Protein AF-A0A7K4IM89-F1 (afdb_monomer_lite)

Secondary structure (DSSP, 8-state):
--HHHHHHHSPPP--GGGT-S-TT-HHHHHHHHTT-SSGGG-TTGGG-GGGHHHHHH-TTHHHHHHHHHHH-HHHHHHHHHHHHHHH-TT----------

Structure (mmCIF, N/CA/C/O backbone):
data_AF-A0A7K4IM89-F1
#
_entry.id   AF-A0A7K4IM89-F1
#
loop_
_atom_site.group_PDB
_atom_site.id
_atom_site.type_symbol
_atom_site.label_atom_id
_atom_site.label_alt_id
_atom_site.label_comp_id
_atom_site.label_asym_id
_atom_site.label_entity_id
_atom_site.label_seq_id
_atom_site.pdbx_PDB_ins_code
_atom_site.Cartn_x
_atom_site.Cartn_y
_atom_site.Cartn_z
_atom_site.occupancy
_atom_site.B_iso_or_equiv
_atom_site.auth_seq_id
_atom_site.auth_comp_id
_atom_site.auth_asym_id
_atom_site.auth_atom_id
_atom_site.pdbx_PDB_model_num
ATOM 1 N N . MET A 1 1 ? 28.592 -19.648 -7.319 1.00 54.72 1 MET A N 1
ATOM 2 C CA . MET A 1 1 ? 27.639 -18.516 -7.326 1.00 54.72 1 MET A CA 1
ATOM 3 C C . MET A 1 1 ? 26.848 -18.538 -6.028 1.00 54.72 1 MET A C 1
ATOM 5 O O . MET A 1 1 ? 26.111 -19.487 -5.834 1.00 54.72 1 MET A O 1
ATOM 9 N N . LYS A 1 2 ? 27.029 -17.566 -5.123 1.00 76.88 2 LYS A N 1
ATOM 10 C CA . LYS A 1 2 ? 26.264 -17.508 -3.857 1.00 76.88 2 LYS A CA 1
ATOM 11 C C . LYS A 1 2 ? 24.995 -16.646 -3.977 1.00 76.88 2 LYS A C 1
ATOM 13 O O . LYS A 1 2 ? 23.983 -16.972 -3.376 1.00 76.88 2 LYS A O 1
ATOM 18 N N . GLY A 1 3 ? 25.021 -15.608 -4.821 1.00 84.44 3 GLY A N 1
ATOM 19 C CA . GLY A 1 3 ? 23.914 -14.651 -4.963 1.00 84.44 3 GLY A CA 1
ATOM 20 C C . GLY A 1 3 ? 22.613 -15.248 -5.512 1.00 84.44 3 GLY A C 1
ATOM 21 O O . GLY A 1 3 ? 21.561 -15.038 -4.919 1.00 84.44 3 GLY A O 1
ATOM 22 N N . LEU A 1 4 ? 22.673 -16.035 -6.595 1.00 83.44 4 LEU A N 1
ATOM 23 C CA . LEU A 1 4 ? 21.474 -16.657 -7.179 1.00 83.44 4 LEU A CA 1
ATOM 24 C C . LEU A 1 4 ? 20.802 -17.626 -6.197 1.00 83.44 4 LEU A C 1
ATOM 26 O O . LEU A 1 4 ? 19.591 -17.574 -6.016 1.00 83.44 4 LEU A O 1
ATOM 30 N N . THR A 1 5 ? 21.597 -18.447 -5.510 1.00 87.50 5 THR A N 1
ATOM 31 C CA . THR A 1 5 ? 21.103 -19.361 -4.475 1.00 87.50 5 THR A CA 1
ATOM 32 C C . THR A 1 5 ? 20.434 -18.602 -3.326 1.00 87.50 5 THR A C 1
ATOM 34 O O . THR A 1 5 ? 19.384 -19.023 -2.856 1.00 87.50 5 THR A O 1
ATOM 37 N N . CYS A 1 6 ? 20.981 -17.453 -2.908 1.00 85.25 6 CYS A N 1
ATOM 38 C CA . CYS A 1 6 ? 20.343 -16.595 -1.905 1.00 85.25 6 CYS A CA 1
ATOM 39 C C . CYS A 1 6 ? 18.993 -16.036 -2.378 1.00 85.25 6 CYS A C 1
ATOM 41 O O . CYS A 1 6 ? 18.043 -16.036 -1.603 1.00 85.25 6 CYS A O 1
ATOM 43 N N . ILE A 1 7 ? 18.886 -15.590 -3.635 1.00 84.50 7 ILE A N 1
ATOM 44 C CA . ILE A 1 7 ? 17.624 -15.079 -4.197 1.00 84.50 7 ILE A CA 1
ATOM 45 C C . ILE A 1 7 ? 16.575 -16.193 -4.269 1.00 84.50 7 ILE A C 1
ATOM 47 O O . ILE A 1 7 ? 15.432 -15.976 -3.885 1.00 84.50 7 ILE A O 1
ATOM 51 N N . GLN A 1 8 ? 16.967 -17.392 -4.706 1.00 84.25 8 GLN A N 1
ATOM 52 C CA . GLN A 1 8 ? 16.069 -18.549 -4.789 1.00 84.25 8 GLN A CA 1
ATOM 53 C C . GLN A 1 8 ? 15.593 -19.036 -3.414 1.00 84.25 8 GLN A C 1
ATOM 55 O O . GLN A 1 8 ? 14.476 -19.528 -3.296 1.00 84.25 8 GLN A O 1
ATOM 60 N N . ALA A 1 9 ? 16.428 -18.907 -2.381 1.00 87.25 9 ALA A N 1
ATOM 61 C CA . ALA A 1 9 ? 16.088 -19.300 -1.015 1.00 87.25 9 ALA A CA 1
ATOM 62 C C . ALA A 1 9 ? 15.290 -18.231 -0.248 1.00 87.25 9 ALA A C 1
ATOM 64 O O . ALA A 1 9 ? 14.790 -18.509 0.843 1.00 87.25 9 ALA A O 1
ATOM 65 N N . MET A 1 10 ? 15.187 -17.007 -0.775 1.00 85.12 10 MET A N 1
ATOM 66 C CA . MET A 1 10 ? 14.478 -15.921 -0.110 1.00 85.12 10 MET A CA 1
ATOM 67 C C . MET A 1 10 ? 12.965 -16.177 -0.167 1.00 85.12 10 MET A C 1
ATOM 69 O O . MET A 1 10 ? 12.400 -16.249 -1.260 1.00 85.12 10 MET A O 1
ATOM 73 N N . PRO A 1 11 ? 12.283 -16.305 0.985 1.00 83.12 11 PRO A N 1
ATOM 74 C CA . PRO A 1 11 ? 10.847 -16.523 0.992 1.00 83.12 11 PRO A CA 1
ATOM 75 C C . PRO A 1 11 ? 10.137 -15.305 0.401 1.00 83.12 11 PRO A C 1
ATOM 77 O O . PRO A 1 11 ? 10.421 -14.159 0.760 1.00 83.12 11 PRO A O 1
ATOM 80 N N . LEU A 1 12 ? 9.185 -15.557 -0.497 1.00 84.12 12 LEU A N 1
ATOM 81 C CA . LEU A 1 12 ? 8.333 -14.501 -1.027 1.00 84.12 12 LEU A CA 1
ATOM 82 C C . LEU A 1 12 ? 7.481 -13.913 0.099 1.00 84.12 12 LEU A C 1
ATOM 84 O O . LEU A 1 12 ? 6.974 -14.635 0.961 1.00 84.12 12 LEU A O 1
ATOM 88 N N . CYS A 1 13 ? 7.282 -12.595 0.070 1.00 86.75 13 CYS A N 1
ATOM 89 C CA . CYS A 1 13 ? 6.346 -11.957 0.984 1.00 86.75 13 CYS A CA 1
ATOM 90 C C . CYS A 1 13 ? 4.941 -12.532 0.730 1.00 86.75 13 CYS A C 1
ATOM 92 O O . CYS A 1 13 ? 4.426 -12.389 -0.381 1.00 86.75 13 CYS A O 1
ATOM 94 N N . PRO A 1 14 ? 4.279 -13.137 1.736 1.00 88.88 14 PRO A N 1
ATOM 95 C CA . PRO A 1 14 ? 2.950 -13.721 1.547 1.00 88.88 14 PRO A CA 1
ATOM 96 C C . PRO A 1 14 ? 1.885 -12.644 1.280 1.00 88.88 14 PRO A C 1
ATOM 98 O O . PRO A 1 14 ? 0.795 -12.936 0.789 1.00 88.88 14 PRO A O 1
ATOM 101 N N . GLY A 1 15 ? 2.204 -11.384 1.583 1.00 88.56 15 GLY A N 1
ATOM 102 C CA . GLY A 1 15 ? 1.307 -10.247 1.480 1.00 88.56 15 GLY A CA 1
ATOM 103 C C . GLY A 1 15 ? 0.551 -9.985 2.781 1.00 88.56 15 GLY A C 1
ATOM 104 O O . GLY A 1 15 ? 0.334 -10.876 3.605 1.00 88.56 15 GLY A O 1
ATOM 105 N N . CYS A 1 16 ? 0.129 -8.732 2.959 1.00 89.81 16 CYS A N 1
ATOM 106 C CA . CYS A 1 16 ? -0.501 -8.249 4.189 1.00 89.81 16 CYS A CA 1
ATOM 107 C C . CYS A 1 16 ? -1.699 -9.122 4.600 1.00 89.81 16 CYS A C 1
ATOM 109 O O . CYS A 1 16 ? -1.701 -9.693 5.686 1.00 89.81 16 CYS A O 1
ATOM 111 N N . ARG A 1 17 ? -2.679 -9.335 3.710 1.00 88.88 17 ARG A N 1
ATOM 112 C CA . ARG A 1 17 ? -3.884 -10.131 4.019 1.00 88.88 17 ARG A CA 1
ATOM 113 C C . ARG A 1 17 ? -3.619 -11.610 4.329 1.00 88.88 17 ARG A C 1
ATOM 115 O O . ARG A 1 17 ? -4.480 -12.236 4.934 1.00 88.88 17 ARG A O 1
ATOM 122 N N . LYS A 1 18 ? -2.457 -12.153 3.950 1.00 89.94 18 LYS A N 1
ATOM 123 C CA . LYS A 1 18 ? -2.049 -13.538 4.246 1.00 89.94 18 LYS A CA 1
ATOM 124 C C . LYS A 1 18 ? -1.140 -13.641 5.480 1.00 89.94 18 LYS A C 1
ATOM 126 O O . LYS A 1 18 ? -0.430 -14.625 5.635 1.00 89.94 18 LYS A O 1
ATOM 131 N N . GLY A 1 19 ? -1.140 -12.624 6.345 1.00 89.31 19 GLY A N 1
ATOM 132 C CA . GLY A 1 19 ? -0.376 -12.634 7.596 1.00 89.31 19 GLY A CA 1
ATOM 133 C C . GLY A 1 19 ? 1.070 -12.157 7.466 1.00 89.31 19 GLY A C 1
ATOM 134 O O . GLY A 1 19 ? 1.842 -12.327 8.401 1.00 89.31 19 GLY A O 1
ATOM 135 N N . GLY A 1 20 ? 1.449 -11.538 6.343 1.00 90.56 20 GLY A N 1
ATOM 136 C CA . GLY A 1 20 ? 2.766 -10.918 6.208 1.00 90.56 20 GLY A CA 1
ATOM 137 C C . GLY A 1 20 ? 2.970 -9.751 7.181 1.00 90.56 20 GLY A C 1
ATOM 138 O O . GLY A 1 20 ? 2.032 -8.999 7.470 1.00 90.56 20 GLY A O 1
ATOM 139 N N . GLY A 1 21 ? 4.212 -9.577 7.636 1.00 88.94 21 GLY A N 1
ATOM 140 C CA . GLY A 1 21 ? 4.617 -8.518 8.564 1.00 88.94 21 GLY A CA 1
ATOM 141 C C . GLY A 1 21 ? 4.311 -8.834 10.031 1.00 88.94 21 GLY A C 1
ATOM 142 O O . GLY A 1 21 ? 4.152 -9.988 10.414 1.00 88.94 21 GLY A O 1
ATOM 143 N N . ASP A 1 22 ? 4.231 -7.790 10.855 1.00 90.88 22 ASP A N 1
ATOM 144 C CA . ASP A 1 22 ? 3.947 -7.885 12.293 1.00 90.88 22 ASP A CA 1
ATOM 145 C C . ASP A 1 22 ? 2.603 -8.581 12.567 1.00 90.88 22 ASP A C 1
ATOM 147 O O . ASP A 1 22 ? 1.604 -8.227 11.938 1.00 90.88 22 ASP A O 1
ATOM 151 N N . ALA A 1 23 ? 2.546 -9.538 13.502 1.00 90.88 23 ALA A N 1
ATOM 152 C CA . ALA A 1 23 ? 1.351 -10.336 13.820 1.00 90.88 23 ALA A CA 1
ATOM 153 C C . ALA A 1 23 ? 0.174 -9.518 14.403 1.00 90.88 23 ALA A C 1
ATOM 155 O O . ALA A 1 23 ? -0.987 -9.872 14.192 1.00 90.88 23 ALA A O 1
ATOM 156 N N . ASN A 1 24 ? 0.457 -8.372 15.018 1.00 92.94 24 ASN A N 1
ATOM 157 C CA . ASN A 1 24 ? -0.487 -7.445 15.643 1.00 92.94 24 ASN A CA 1
ATOM 158 C C . ASN A 1 24 ? -0.665 -6.139 14.841 1.00 92.94 24 ASN A C 1
ATOM 160 O O . ASN A 1 24 ? -1.123 -5.124 15.373 1.00 92.94 24 ASN A O 1
ATOM 164 N N . CYS A 1 25 ? -0.331 -6.142 13.545 1.00 93.31 25 CYS A N 1
ATOM 165 C CA . CYS A 1 25 ? -0.459 -4.971 12.683 1.00 93.31 25 CYS A CA 1
ATOM 166 C C . CYS A 1 25 ? -1.897 -4.406 12.669 1.00 93.31 25 CYS A C 1
ATOM 168 O O . CYS A 1 25 ? -2.819 -4.995 12.093 1.00 93.31 25 CYS A O 1
ATOM 170 N N . LYS A 1 26 ? -2.071 -3.201 13.230 1.00 94.94 26 LYS A N 1
ATOM 171 C CA . LYS A 1 26 ? -3.366 -2.497 13.317 1.00 94.94 26 LYS A CA 1
ATOM 172 C C . LYS A 1 26 ? -3.991 -2.223 11.946 1.00 94.94 26 LYS A C 1
ATOM 174 O O . LYS A 1 26 ? -5.205 -2.342 11.787 1.00 94.94 26 LYS A O 1
ATOM 179 N N . ILE A 1 27 ? -3.171 -1.889 10.945 1.00 95.38 27 ILE A N 1
ATOM 180 C CA . ILE A 1 27 ? -3.630 -1.628 9.570 1.00 95.38 27 ILE A CA 1
ATOM 181 C C . ILE A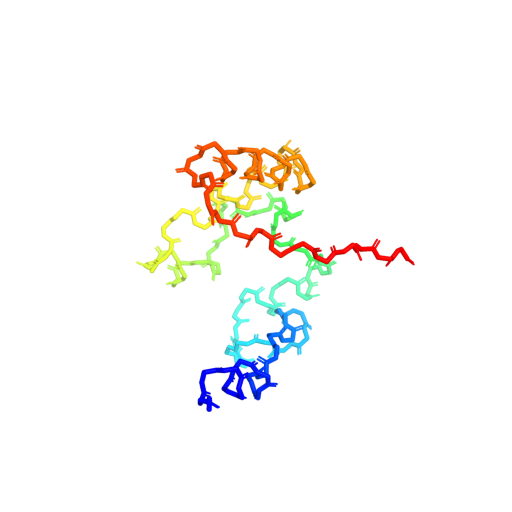 1 27 ? -4.251 -2.895 8.976 1.00 95.38 27 ILE A C 1
ATOM 183 O O . ILE A 1 27 ? -5.356 -2.829 8.438 1.00 95.38 27 ILE A O 1
ATOM 187 N N . ARG A 1 28 ? -3.587 -4.052 9.122 1.00 95.06 28 ARG A N 1
ATOM 188 C CA . ARG A 1 28 ? -4.094 -5.337 8.620 1.00 95.06 28 ARG A CA 1
ATOM 189 C C . ARG A 1 28 ? -5.411 -5.716 9.280 1.00 95.06 28 ARG A C 1
ATOM 191 O O . ARG A 1 28 ? -6.364 -6.037 8.577 1.00 95.06 28 ARG A O 1
ATOM 198 N N . ILE A 1 29 ? -5.467 -5.654 10.609 1.00 95.19 29 ILE A N 1
ATOM 199 C CA . ILE A 1 29 ? -6.680 -5.974 11.375 1.00 95.19 29 ILE A CA 1
ATOM 200 C C . ILE A 1 29 ? -7.844 -5.089 10.907 1.00 95.19 29 ILE A C 1
ATOM 202 O O . ILE A 1 29 ? -8.932 -5.592 10.639 1.00 95.19 29 ILE A O 1
ATOM 206 N N . CYS A 1 30 ? -7.598 -3.789 10.717 1.00 95.69 30 CYS A N 1
ATOM 207 C CA . CYS A 1 30 ? -8.596 -2.850 10.209 1.00 95.69 30 CYS A CA 1
ATOM 208 C C . CYS A 1 30 ? -9.027 -3.144 8.761 1.00 95.69 30 CYS A C 1
ATOM 210 O O . CYS A 1 30 ? -10.210 -3.054 8.443 1.00 95.69 30 CYS A O 1
ATOM 212 N N . ALA A 1 31 ? -8.092 -3.492 7.874 1.00 95.12 31 ALA A N 1
ATOM 213 C CA . ALA A 1 31 ? -8.410 -3.823 6.487 1.00 95.12 31 ALA A CA 1
ATOM 214 C C . ALA A 1 31 ? -9.274 -5.090 6.391 1.00 95.12 31 ALA A C 1
ATOM 216 O O . ALA A 1 31 ? -10.2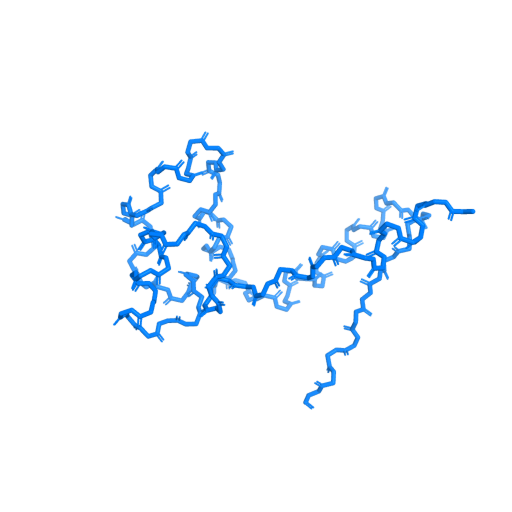62 -5.107 5.657 1.00 95.12 31 ALA A O 1
ATOM 217 N N . LEU A 1 32 ? -8.940 -6.118 7.180 1.00 94.38 32 LEU A N 1
ATOM 218 C CA . LEU A 1 32 ? -9.708 -7.359 7.263 1.00 94.38 32 LEU A CA 1
ATOM 219 C C . LEU A 1 32 ? -11.110 -7.123 7.831 1.00 94.38 32 LEU A C 1
ATOM 221 O O . LEU A 1 32 ? -12.074 -7.594 7.235 1.00 94.38 32 LEU A O 1
ATOM 225 N N . SER A 1 33 ? -11.244 -6.358 8.922 1.00 94.88 33 SER A N 1
ATOM 226 C CA . SER A 1 33 ? -12.557 -6.081 9.524 1.00 94.88 33 SER A CA 1
ATOM 227 C C . SER A 1 33 ? -13.471 -5.256 8.616 1.00 94.88 33 SER A C 1
ATOM 229 O O . SER A 1 33 ? -14.683 -5.443 8.631 1.00 94.88 33 SER A O 1
ATOM 231 N N . LYS A 1 34 ? -12.898 -4.376 7.787 1.00 94.94 34 LYS A N 1
ATOM 232 C CA . LYS A 1 34 ? -13.628 -3.600 6.773 1.00 94.94 34 LYS A CA 1
ATOM 233 C C . LYS A 1 34 ? -13.858 -4.354 5.460 1.00 94.94 34 LYS A C 1
ATOM 235 O O . LYS A 1 34 ? -14.520 -3.818 4.578 1.00 94.94 34 LYS A O 1
ATOM 240 N N . GLY A 1 35 ? -13.281 -5.545 5.295 1.00 93.81 35 GLY A N 1
ATOM 241 C CA . GLY A 1 35 ? -13.383 -6.329 4.063 1.00 93.81 35 GLY A CA 1
ATOM 242 C C . GLY A 1 35 ? -12.721 -5.688 2.836 1.00 93.81 35 GLY A C 1
ATOM 243 O O . GLY A 1 35 ? -13.027 -6.082 1.713 1.00 93.81 35 GLY A O 1
ATOM 244 N N . VAL A 1 36 ? -11.819 -4.715 3.014 1.00 93.00 36 VAL A N 1
ATOM 245 C CA . VAL A 1 36 ? -11.143 -4.058 1.883 1.00 93.00 36 VAL A CA 1
ATOM 246 C C . VAL A 1 36 ? -9.972 -4.908 1.387 1.00 93.00 36 VAL A C 1
ATOM 248 O O . VAL A 1 36 ? -9.210 -5.471 2.175 1.00 93.00 36 VAL A O 1
ATOM 251 N N . LEU A 1 37 ? -9.818 -5.013 0.064 1.00 89.69 37 LEU A N 1
ATOM 252 C CA . LEU A 1 37 ? -8.700 -5.744 -0.544 1.00 89.69 37 LEU A CA 1
ATOM 253 C C . LEU A 1 37 ? -7.373 -5.013 -0.336 1.00 89.69 37 LEU A C 1
ATOM 255 O O . LEU A 1 37 ? -6.365 -5.650 -0.037 1.00 89.69 37 LEU A O 1
ATOM 259 N N . ASP A 1 38 ? -7.407 -3.690 -0.468 1.00 90.50 38 ASP A N 1
ATOM 260 C CA . ASP A 1 38 ? -6.259 -2.803 -0.359 1.00 90.50 38 ASP A CA 1
ATOM 261 C C . ASP A 1 38 ? -6.668 -1.474 0.295 1.00 90.50 38 ASP A C 1
ATOM 263 O O . ASP A 1 38 ? -7.802 -1.010 0.141 1.00 90.50 38 ASP A O 1
ATOM 267 N N . CYS A 1 39 ? -5.752 -0.838 1.032 1.00 94.94 39 CYS A N 1
ATOM 268 C CA . CYS A 1 39 ? -6.049 0.405 1.745 1.00 94.94 39 CYS A CA 1
ATOM 269 C C . CYS A 1 39 ? -6.356 1.591 0.815 1.00 94.94 39 CYS A C 1
ATOM 271 O O . CYS A 1 39 ? -7.048 2.509 1.256 1.00 94.94 39 CYS A O 1
ATOM 273 N N . SER A 1 40 ? -5.937 1.562 -0.456 1.00 94.44 40 SER A N 1
ATOM 274 C CA . SER A 1 40 ? -6.347 2.546 -1.474 1.00 94.44 40 SER A CA 1
ATOM 275 C C . SER A 1 40 ? -7.863 2.572 -1.703 1.00 94.44 40 SER A C 1
ATOM 277 O O . SER A 1 40 ? -8.422 3.609 -2.053 1.00 94.44 40 SER A O 1
ATOM 279 N N . GLN A 1 41 ? -8.566 1.467 -1.437 1.00 94.00 41 GLN A N 1
ATOM 280 C CA . GLN A 1 41 ? -10.023 1.373 -1.581 1.00 94.00 41 GLN A CA 1
ATOM 281 C C . GLN A 1 41 ? -10.777 1.930 -0.362 1.00 94.00 41 GLN A C 1
ATOM 283 O O . GLN A 1 41 ? -11.996 2.093 -0.398 1.00 94.00 41 GLN A O 1
ATOM 288 N N . CYS A 1 42 ? -10.077 2.253 0.730 1.00 95.19 42 CYS A N 1
ATOM 289 C CA . CYS A 1 42 ? -10.697 2.768 1.945 1.00 95.19 42 CYS A CA 1
ATOM 290 C C . CYS A 1 42 ? -11.106 4.241 1.773 1.00 95.19 42 CYS A C 1
ATOM 292 O O . CYS A 1 42 ? -10.273 5.114 1.529 1.00 95.19 42 CYS A O 1
ATOM 294 N N . SER A 1 43 ? -12.390 4.553 1.973 1.00 93.50 43 SER A N 1
ATOM 295 C CA . SER A 1 43 ? -12.904 5.935 1.932 1.00 93.50 43 SER A CA 1
ATOM 296 C C . SER A 1 43 ? -12.330 6.829 3.037 1.00 93.50 43 SER A C 1
ATOM 298 O O . SER A 1 43 ? -12.226 8.037 2.860 1.00 93.50 43 SER A O 1
ATOM 300 N N . GLN A 1 44 ? -11.906 6.233 4.154 1.00 95.06 44 GLN A N 1
ATOM 301 C CA . GLN A 1 44 ? -11.370 6.930 5.327 1.00 95.06 44 GLN A CA 1
ATOM 302 C C . GLN A 1 44 ? -9.834 7.035 5.327 1.00 95.06 44 GLN A C 1
ATOM 304 O O . GLN A 1 44 ? -9.252 7.406 6.343 1.00 95.06 44 GLN A O 1
ATOM 309 N N . LEU A 1 45 ? -9.159 6.677 4.226 1.00 95.19 45 LEU A N 1
ATOM 310 C CA . LEU A 1 45 ? -7.695 6.581 4.164 1.00 95.19 45 LEU A CA 1
ATOM 311 C C . LEU A 1 45 ? -6.983 7.868 4.615 1.00 95.19 45 LEU A C 1
ATOM 313 O O . LEU A 1 45 ? -6.053 7.791 5.416 1.00 95.19 45 LEU A O 1
ATOM 317 N N . ALA A 1 46 ? -7.444 9.035 4.154 1.00 92.81 46 ALA A N 1
ATOM 318 C CA . ALA A 1 46 ? -6.813 10.324 4.453 1.00 92.81 46 ALA A CA 1
ATOM 319 C C . ALA A 1 46 ? -6.752 10.625 5.963 1.00 92.81 46 ALA A C 1
ATOM 321 O O . ALA A 1 46 ? -5.731 11.087 6.462 1.00 92.81 46 ALA A O 1
ATOM 322 N N . ALA A 1 47 ? -7.810 10.289 6.706 1.00 94.69 47 ALA A N 1
ATOM 323 C CA . ALA A 1 47 ? -7.910 10.512 8.151 1.00 94.69 47 ALA A CA 1
ATOM 324 C C . ALA A 1 47 ? -7.533 9.271 8.988 1.00 94.69 47 ALA A C 1
ATOM 326 O O . ALA A 1 47 ? -7.782 9.223 10.194 1.00 94.69 47 ALA A O 1
ATOM 327 N N . CYS A 1 48 ? -6.975 8.226 8.367 1.00 96.25 48 CYS A N 1
ATOM 328 C CA . CYS A 1 48 ? -6.731 6.954 9.037 1.00 96.25 48 CYS A CA 1
ATOM 329 C C . CYS A 1 48 ? -5.540 7.041 10.003 1.00 96.25 48 CYS A C 1
ATOM 331 O O . CYS A 1 48 ? -4.386 7.129 9.578 1.00 96.25 48 CYS A O 1
ATOM 333 N N . LYS A 1 49 ? -5.818 6.927 11.305 1.00 96.44 49 LYS A N 1
ATOM 334 C CA . LYS A 1 49 ? -4.803 6.935 12.374 1.00 96.44 49 LYS A CA 1
ATOM 335 C C . LYS A 1 49 ? -3.973 5.655 12.466 1.00 96.44 49 LYS A C 1
ATOM 337 O O . LYS A 1 49 ? -2.878 5.658 13.009 1.00 96.44 49 LYS A O 1
ATOM 342 N N . ASN A 1 50 ? -4.443 4.547 11.885 1.00 96.12 50 ASN A N 1
ATOM 343 C CA . ASN A 1 50 ? -3.700 3.279 11.926 1.00 96.12 50 ASN A CA 1
ATOM 344 C C . ASN A 1 50 ? -2.335 3.352 11.218 1.00 96.12 50 ASN A C 1
ATOM 346 O O . ASN A 1 50 ? -1.499 2.482 11.437 1.00 96.12 50 ASN A O 1
ATOM 350 N N . PHE A 1 51 ? -2.126 4.367 10.375 1.00 95.56 51 PHE A N 1
ATOM 351 C CA . PHE A 1 51 ? -0.882 4.608 9.649 1.00 95.56 51 PHE A CA 1
ATOM 352 C C . PHE A 1 51 ? 0.136 5.464 10.410 1.00 95.56 51 PHE A C 1
ATOM 354 O O . PHE A 1 51 ? 1.266 5.528 9.946 1.00 95.56 51 PHE A O 1
ATOM 361 N N . GLU A 1 52 ? -0.206 6.061 11.557 1.00 94.94 52 GLU A N 1
ATOM 362 C CA . GLU A 1 52 ? 0.660 7.029 12.257 1.00 94.94 52 GLU A CA 1
ATOM 363 C C . GLU A 1 52 ? 2.090 6.507 12.485 1.00 94.94 52 GLU A C 1
ATOM 365 O O . GLU A 1 52 ? 3.062 7.211 12.226 1.00 94.94 52 GLU A O 1
ATOM 370 N N . GLU A 1 53 ? 2.239 5.248 12.910 1.00 92.50 53 GLU A N 1
ATOM 371 C CA . GLU A 1 53 ? 3.564 4.642 13.109 1.00 92.50 53 GLU A CA 1
ATOM 372 C C . GLU A 1 53 ? 4.306 4.419 11.785 1.00 92.50 53 GLU A C 1
ATOM 374 O O . GLU A 1 53 ? 5.508 4.651 11.676 1.00 92.50 53 GLU A O 1
ATOM 379 N N . LEU A 1 54 ? 3.580 3.993 10.751 1.00 91.88 54 LEU A N 1
ATOM 380 C CA . LEU A 1 54 ? 4.151 3.719 9.437 1.00 91.88 54 LEU A CA 1
ATOM 381 C C . LEU A 1 54 ? 4.571 5.013 8.729 1.00 91.88 54 LEU A C 1
ATOM 383 O O . LEU A 1 54 ? 5.580 5.028 8.032 1.00 91.88 54 LEU A O 1
ATOM 387 N N . GLU A 1 55 ? 3.857 6.113 8.965 1.00 95.56 55 GLU A N 1
ATOM 388 C CA . GLU A 1 55 ? 4.167 7.443 8.436 1.00 95.56 55 GLU A CA 1
ATOM 389 C C . GLU A 1 55 ? 5.485 8.011 8.981 1.00 95.56 55 GLU A C 1
ATOM 391 O O . GLU A 1 55 ? 6.137 8.780 8.279 1.00 95.56 55 GLU A O 1
ATOM 396 N N . LYS A 1 56 ? 5.948 7.585 10.166 1.00 95.81 56 LYS A N 1
ATOM 397 C CA . LYS A 1 56 ? 7.263 8.000 10.695 1.00 95.81 56 LYS A CA 1
ATOM 398 C C . LYS A 1 56 ? 8.421 7.558 9.800 1.00 95.81 56 LYS A C 1
ATOM 400 O O . LYS A 1 56 ? 9.393 8.288 9.644 1.00 95.81 56 LYS A O 1
ATOM 405 N N . SER A 1 57 ? 8.321 6.357 9.232 1.00 94.69 57 SER A N 1
ATOM 406 C CA . SER A 1 57 ? 9.342 5.790 8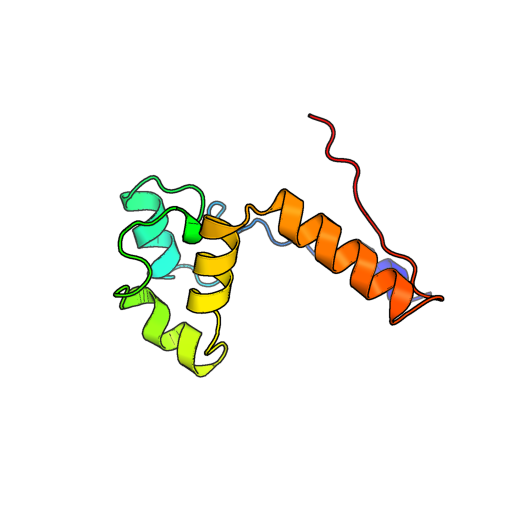.340 1.00 94.69 57 SER A CA 1
ATOM 407 C C . SER A 1 57 ? 9.006 5.984 6.859 1.00 94.69 57 SER A C 1
ATOM 409 O O . SER A 1 57 ? 9.903 6.069 6.027 1.00 94.69 57 SER A O 1
ATOM 411 N N . HIS A 1 58 ? 7.719 6.087 6.525 1.00 94.69 58 HIS A N 1
ATOM 412 C CA . HIS A 1 58 ? 7.210 6.195 5.161 1.00 94.69 58 HIS A CA 1
ATOM 413 C C . HIS A 1 58 ? 6.180 7.335 5.068 1.00 94.69 58 HIS A C 1
ATOM 415 O O . HIS A 1 58 ? 4.984 7.079 4.906 1.00 94.69 58 HIS A O 1
ATOM 421 N N . PRO A 1 59 ? 6.613 8.606 5.137 1.00 96.00 59 PRO A N 1
ATOM 422 C CA . PRO A 1 59 ? 5.710 9.755 5.280 1.00 96.00 59 PRO A CA 1
ATOM 423 C C . PRO A 1 59 ? 4.724 9.922 4.118 1.00 96.00 59 PRO A 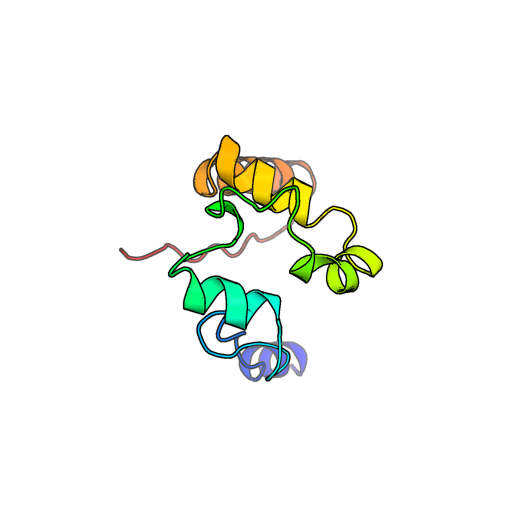C 1
ATOM 425 O O . PRO A 1 59 ? 3.620 10.417 4.305 1.00 96.00 59 PRO A O 1
ATOM 428 N N . LYS A 1 60 ? 5.083 9.456 2.916 1.00 96.00 60 LYS A N 1
ATOM 429 C CA . LYS A 1 60 ? 4.253 9.575 1.705 1.00 96.00 60 LYS A CA 1
ATOM 430 C C . LYS A 1 60 ? 3.354 8.366 1.442 1.00 96.00 60 LYS A C 1
ATOM 432 O O . LYS A 1 60 ? 2.785 8.239 0.359 1.00 96.00 60 LYS A O 1
ATOM 437 N N . ILE A 1 61 ? 3.226 7.439 2.393 1.00 94.94 61 ILE A N 1
ATOM 438 C CA . ILE A 1 61 ? 2.517 6.180 2.136 1.00 94.94 61 ILE A CA 1
ATOM 439 C C . ILE A 1 61 ? 1.034 6.391 1.808 1.00 94.94 61 ILE A C 1
ATOM 441 O O . ILE A 1 61 ? 0.516 5.774 0.877 1.00 94.94 61 ILE A O 1
ATOM 445 N N . LYS A 1 62 ? 0.351 7.300 2.517 1.00 95.56 62 LYS A N 1
ATOM 446 C CA . LYS A 1 62 ? -1.052 7.628 2.228 1.00 95.56 62 LYS A CA 1
ATOM 447 C C . LYS A 1 62 ? -1.204 8.312 0.875 1.00 95.56 62 LYS A C 1
ATOM 449 O O . LYS A 1 62 ? -2.139 7.987 0.153 1.00 95.56 62 LYS A O 1
ATOM 454 N N . GLU A 1 63 ? -0.285 9.207 0.518 1.00 95.31 63 GLU A N 1
ATOM 455 C CA . GLU A 1 63 ? -0.277 9.880 -0.787 1.00 95.31 63 GLU A CA 1
ATOM 456 C C . GLU A 1 63 ? -0.199 8.858 -1.926 1.00 95.31 63 GLU A C 1
ATOM 458 O O . GLU A 1 63 ? -1.018 8.899 -2.842 1.00 95.31 63 GLU A O 1
ATOM 463 N N . GLY A 1 64 ? 0.710 7.882 -1.824 1.00 93.81 64 GLY A N 1
ATOM 464 C CA . GLY A 1 64 ? 0.833 6.809 -2.811 1.00 93.81 64 GLY A CA 1
ATOM 465 C C . GLY A 1 64 ? -0.431 5.952 -2.921 1.00 93.81 64 GLY A C 1
ATOM 466 O O . GLY A 1 64 ? -0.894 5.660 -4.021 1.00 93.81 64 GLY A O 1
ATOM 467 N N . LEU A 1 65 ? -1.050 5.597 -1.791 1.00 94.94 65 LEU A N 1
ATOM 468 C CA . LEU A 1 65 ? -2.314 4.849 -1.780 1.00 94.94 65 LEU A CA 1
ATOM 469 C C . LEU A 1 65 ? -3.478 5.652 -2.391 1.00 94.94 65 LEU A C 1
ATOM 471 O O . LEU A 1 65 ? -4.319 5.086 -3.091 1.00 94.94 65 LEU A O 1
ATOM 475 N N . ILE A 1 66 ? -3.521 6.968 -2.172 1.00 94.62 66 ILE A N 1
ATOM 476 C CA . ILE A 1 66 ? -4.499 7.867 -2.803 1.00 94.62 66 ILE A CA 1
ATOM 477 C C . ILE A 1 66 ? -4.246 7.956 -4.313 1.00 94.62 66 ILE A C 1
ATOM 479 O O . ILE A 1 66 ? -5.190 7.920 -5.101 1.00 94.62 66 ILE A O 1
ATOM 483 N N . GLU A 1 67 ? -2.987 8.023 -4.743 1.00 94.06 67 GLU A N 1
ATOM 484 C CA . GLU A 1 67 ? -2.642 8.031 -6.164 1.00 94.06 67 GLU A CA 1
ATOM 485 C C . GLU A 1 67 ? -3.063 6.727 -6.857 1.00 94.06 67 GLU A C 1
ATOM 487 O O . GLU A 1 67 ? -3.654 6.778 -7.939 1.00 94.06 67 GLU A O 1
ATOM 492 N N . ILE A 1 68 ? -2.852 5.574 -6.207 1.00 93.31 68 ILE A N 1
ATOM 493 C CA . ILE A 1 68 ? -3.323 4.263 -6.685 1.00 93.31 68 ILE A CA 1
ATOM 494 C C . ILE A 1 68 ? -4.839 4.269 -6.875 1.00 93.31 68 ILE A C 1
ATOM 496 O O . ILE A 1 68 ? -5.321 3.817 -7.915 1.00 93.31 68 ILE A O 1
ATOM 500 N N . LYS A 1 69 ? -5.586 4.819 -5.910 1.00 92.25 69 LYS A N 1
ATOM 501 C CA . LYS A 1 69 ? -7.045 4.950 -6.004 1.00 92.25 69 LYS A CA 1
ATOM 502 C C . LYS A 1 69 ? -7.468 5.796 -7.207 1.00 92.25 69 LYS A C 1
ATOM 504 O O . LYS A 1 69 ? -8.393 5.420 -7.918 1.00 92.25 69 LYS A O 1
ATOM 509 N N . ASN A 1 70 ? -6.807 6.932 -7.421 1.00 91.00 70 ASN A N 1
ATOM 510 C CA . ASN A 1 70 ? -7.232 7.927 -8.406 1.00 91.00 70 ASN A CA 1
ATOM 511 C C . ASN A 1 70 ? -6.851 7.557 -9.844 1.00 91.00 70 ASN A C 1
ATOM 513 O O . ASN A 1 70 ? -7.634 7.782 -10.762 1.00 91.00 70 ASN A O 1
ATOM 517 N N . LYS A 1 71 ? -5.642 7.026 -10.055 1.00 91.38 71 LYS A N 1
ATOM 518 C CA . LYS A 1 71 ? -5.111 6.729 -11.399 1.00 91.38 71 LYS A CA 1
ATOM 519 C C . LYS A 1 71 ? -5.295 5.270 -11.808 1.00 91.38 71 LYS A C 1
ATOM 521 O O . LYS A 1 71 ? -5.262 4.956 -12.995 1.00 91.38 71 LYS A O 1
ATOM 526 N N . GLY A 1 72 ? -5.493 4.384 -10.836 1.00 90.06 72 GLY A N 1
ATOM 527 C CA . GLY A 1 72 ? -5.533 2.946 -11.046 1.00 90.06 72 GLY A CA 1
ATOM 528 C C . GLY A 1 72 ? -4.134 2.332 -11.122 1.00 90.06 72 GLY A C 1
ATOM 529 O O . GLY A 1 72 ? -3.217 2.847 -11.767 1.00 90.06 72 GLY A O 1
ATOM 530 N N . GLN A 1 73 ? -3.980 1.177 -10.476 1.00 86.88 73 GLN A N 1
ATOM 531 C CA . GLN A 1 73 ? -2.699 0.482 -10.338 1.00 86.88 73 GLN A CA 1
ATOM 532 C C . GLN A 1 73 ? -2.043 0.152 -11.691 1.00 86.88 73 GLN A C 1
ATOM 534 O O . GLN A 1 73 ? -0.850 0.382 -11.865 1.00 86.88 73 GLN A O 1
ATOM 539 N N . ALA A 1 74 ? -2.812 -0.338 -12.668 1.00 89.56 74 ALA A N 1
ATOM 540 C CA . ALA A 1 74 ? -2.282 -0.725 -13.978 1.00 89.56 74 ALA A CA 1
ATOM 541 C C . ALA A 1 74 ? -1.692 0.463 -14.759 1.00 89.56 74 ALA A C 1
ATOM 543 O O . ALA A 1 74 ? -0.658 0.326 -15.415 1.00 89.56 74 ALA A O 1
ATOM 544 N N . MET A 1 75 ? -2.317 1.641 -14.657 1.00 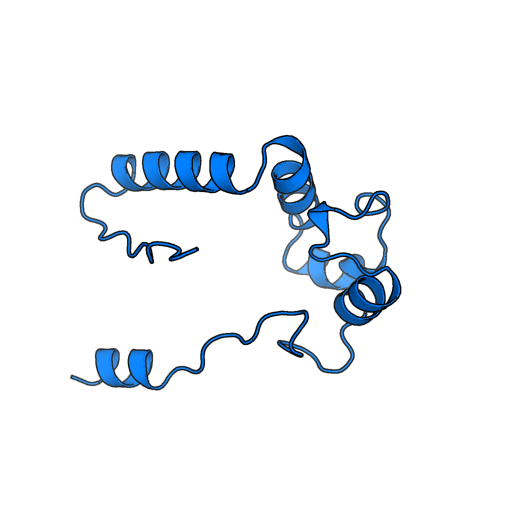92.25 75 MET A N 1
ATOM 545 C CA . MET A 1 75 ? -1.821 2.859 -15.300 1.00 92.25 75 MET A CA 1
ATOM 546 C C . MET A 1 75 ? -0.494 3.304 -14.677 1.00 92.25 75 MET A C 1
ATOM 548 O O . MET A 1 75 ? 0.440 3.644 -15.402 1.00 92.25 75 MET A O 1
ATOM 552 N N . LEU A 1 76 ? -0.397 3.260 -13.343 1.00 91.94 76 LEU A N 1
ATOM 553 C CA . LEU A 1 76 ? 0.830 3.593 -12.617 1.00 91.94 76 LEU A CA 1
ATOM 554 C C . LEU A 1 76 ? 1.972 2.633 -12.948 1.00 91.94 76 LEU A C 1
ATOM 556 O O . LEU A 1 76 ? 3.073 3.090 -13.235 1.00 91.94 76 LEU A O 1
ATOM 560 N N . ILE A 1 77 ? 1.697 1.324 -12.986 1.00 90.25 77 ILE A N 1
ATOM 561 C CA . ILE A 1 77 ? 2.688 0.314 -13.377 1.00 90.25 77 ILE A CA 1
ATOM 562 C C . ILE A 1 77 ? 3.225 0.622 -14.774 1.00 90.25 77 ILE A C 1
ATOM 564 O O . ILE A 1 77 ? 4.438 0.696 -14.949 1.00 90.25 77 ILE A O 1
ATOM 568 N N . ARG A 1 78 ? 2.347 0.869 -15.754 1.00 91.44 78 ARG A N 1
ATOM 569 C CA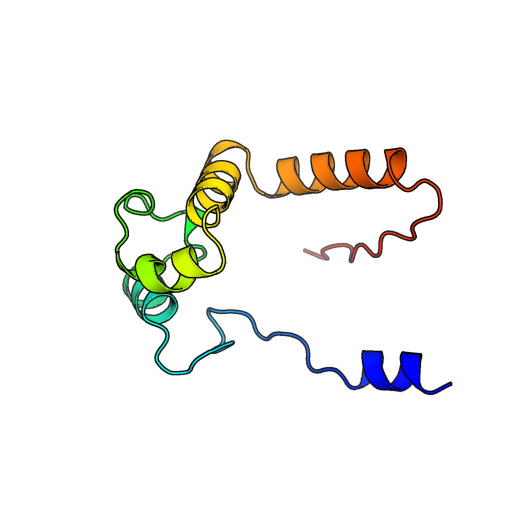 . ARG A 1 78 ? 2.776 1.192 -17.121 1.00 91.44 78 ARG A CA 1
ATOM 570 C C . ARG A 1 78 ? 3.632 2.458 -17.165 1.00 91.44 78 ARG A C 1
ATOM 572 O O . ARG A 1 78 ? 4.711 2.432 -17.746 1.00 91.44 78 ARG A O 1
ATOM 579 N N . LYS A 1 79 ? 3.187 3.529 -16.501 1.00 93.62 79 LYS A N 1
ATOM 580 C CA . LYS A 1 79 ? 3.943 4.782 -16.394 1.00 93.62 79 LYS A CA 1
ATOM 581 C C . LYS A 1 79 ? 5.348 4.536 -15.830 1.00 93.62 79 LYS A C 1
ATOM 583 O O . LYS A 1 79 ? 6.327 4.968 -16.429 1.00 93.62 79 LYS A O 1
ATOM 588 N N . TRP A 1 80 ? 5.457 3.832 -14.705 1.00 91.69 80 TRP A N 1
ATOM 589 C CA . TRP A 1 80 ? 6.750 3.567 -14.070 1.00 91.69 80 TRP A CA 1
ATOM 590 C C . TRP A 1 80 ? 7.631 2.634 -14.899 1.00 91.69 80 TRP A C 1
ATOM 592 O O . TRP A 1 80 ? 8.841 2.831 -14.943 1.00 91.69 80 TRP A O 1
ATOM 602 N N . MET A 1 81 ? 7.053 1.652 -15.595 1.00 90.19 81 MET A N 1
ATOM 603 C CA . MET A 1 81 ? 7.799 0.812 -16.535 1.00 90.19 81 MET A CA 1
ATOM 604 C C . MET A 1 81 ? 8.424 1.645 -17.658 1.00 90.19 81 MET A C 1
ATOM 606 O O . MET A 1 81 ? 9.587 1.426 -17.993 1.00 90.19 81 MET A O 1
ATOM 610 N N . ASP A 1 82 ? 7.681 2.598 -18.220 1.00 90.56 82 ASP A N 1
ATOM 611 C CA . ASP A 1 82 ? 8.183 3.477 -19.279 1.00 90.56 82 ASP A CA 1
ATOM 612 C C . ASP A 1 82 ? 9.271 4.428 -18.743 1.00 90.56 82 ASP A C 1
ATOM 614 O O . ASP A 1 82 ? 10.337 4.553 -19.348 1.00 90.56 82 ASP A O 1
ATOM 618 N N . GLU A 1 83 ? 9.071 5.017 -17.558 1.00 93.06 83 GLU A N 1
ATOM 619 C CA . GLU A 1 83 ? 10.073 5.867 -16.894 1.00 93.06 83 GLU A CA 1
ATOM 620 C C . GLU A 1 83 ? 11.374 5.111 -16.581 1.00 93.06 83 GLU A C 1
ATOM 622 O O . GLU A 1 83 ? 12.469 5.634 -16.803 1.00 93.06 83 GLU A O 1
ATOM 627 N N . LEU A 1 84 ? 11.277 3.872 -16.086 1.00 91.31 84 LEU A N 1
ATOM 628 C CA . LEU A 1 84 ? 12.442 3.057 -15.739 1.00 91.31 84 LEU A CA 1
ATOM 629 C C . LEU A 1 84 ? 13.270 2.685 -16.971 1.00 91.31 84 LEU A C 1
ATOM 631 O O . LEU A 1 84 ? 14.495 2.759 -16.902 1.00 91.31 84 LEU A O 1
ATOM 635 N N . LYS A 1 85 ? 12.628 2.357 -18.100 1.00 87.44 85 LYS A N 1
ATOM 636 C CA . LYS A 1 85 ? 13.323 2.060 -19.366 1.00 87.44 85 LYS A CA 1
ATOM 637 C C . LYS A 1 85 ? 14.112 3.256 -19.889 1.00 87.44 85 LYS A C 1
ATOM 639 O O . LYS A 1 85 ? 15.217 3.079 -20.389 1.00 87.44 85 LYS A O 1
ATOM 644 N N . VAL A 1 86 ? 13.558 4.464 -19.766 1.00 90.62 86 VAL A N 1
ATOM 645 C CA . VAL A 1 86 ? 14.230 5.696 -20.207 1.00 90.62 86 VAL A CA 1
ATOM 646 C C . VAL A 1 86 ? 15.379 6.052 -19.269 1.00 90.62 86 VAL A C 1
ATOM 648 O O . VAL A 1 86 ? 16.476 6.367 -19.722 1.00 90.62 86 VAL A O 1
ATOM 651 N N . LYS A 1 87 ? 15.142 5.997 -17.954 1.00 92.94 87 LYS A N 1
ATOM 652 C CA . LYS A 1 87 ? 16.135 6.404 -16.953 1.00 92.94 87 LYS A CA 1
ATOM 653 C C . LYS A 1 87 ? 17.293 5.411 -16.831 1.00 92.94 87 LYS A C 1
ATOM 655 O O . LYS A 1 87 ? 18.414 5.819 -16.540 1.00 92.94 87 LYS A O 1
ATOM 660 N N . TRP A 1 88 ? 17.025 4.126 -17.048 1.00 90.06 88 TRP A N 1
ATOM 661 C CA . TRP A 1 88 ? 17.990 3.040 -16.903 1.00 90.06 88 TRP A CA 1
ATOM 662 C C . TRP A 1 88 ? 17.943 2.128 -18.136 1.00 90.06 88 TRP A C 1
ATOM 664 O O . TRP A 1 88 ? 17.421 1.013 -18.060 1.00 90.06 88 TRP A O 1
ATOM 674 N N . PRO A 1 89 ? 18.505 2.561 -19.279 1.00 82.88 89 PRO A N 1
ATOM 675 C CA . PRO A 1 89 ? 18.381 1.843 -20.553 1.00 82.88 89 PRO A CA 1
ATOM 676 C C . PRO A 1 89 ? 19.008 0.441 -20.544 1.00 82.88 89 PRO A C 1
ATOM 678 O O . PRO A 1 89 ? 18.676 -0.391 -21.381 1.00 82.88 89 PRO A O 1
ATOM 681 N N . HIS A 1 90 ? 19.892 0.158 -19.584 1.00 85.44 90 HIS A N 1
ATOM 682 C CA . HIS A 1 90 ? 20.534 -1.146 -19.409 1.00 85.44 90 HIS A CA 1
ATOM 683 C C . HIS A 1 90 ? 19.902 -2.001 -18.299 1.00 85.44 90 HIS A C 1
ATOM 685 O O . HIS A 1 90 ? 20.467 -3.029 -17.929 1.00 85.44 90 HIS A O 1
ATOM 691 N N . CYS A 1 91 ? 18.761 -1.596 -17.727 1.00 81.38 91 CYS A N 1
ATOM 692 C CA . CYS A 1 91 ? 18.084 -2.412 -16.723 1.00 81.38 91 CYS A CA 1
ATOM 693 C C . CYS A 1 91 ? 17.281 -3.548 -17.372 1.00 81.38 91 CYS A C 1
ATOM 695 O O . CYS A 1 91 ? 16.615 -3.372 -18.392 1.00 81.38 91 CYS A O 1
ATOM 697 N N . VAL A 1 92 ? 17.315 -4.723 -16.742 1.00 80.31 92 VAL A N 1
ATOM 698 C CA . VAL A 1 92 ? 16.396 -5.818 -17.059 1.00 80.31 92 VAL A CA 1
ATOM 699 C C . VAL A 1 92 ? 15.199 -5.690 -16.124 1.00 80.31 92 VAL A C 1
ATOM 701 O O . VAL A 1 92 ? 15.303 -5.958 -14.928 1.00 80.31 92 VAL A O 1
ATOM 704 N N . LEU A 1 93 ? 14.060 -5.253 -16.663 1.00 77.00 93 LEU A N 1
ATOM 705 C CA . LEU A 1 93 ? 12.793 -5.251 -15.935 1.00 77.00 93 LEU A CA 1
ATOM 706 C C . LEU A 1 93 ? 12.189 -6.653 -15.985 1.00 77.00 93 LEU A C 1
ATOM 708 O O . LEU A 1 93 ? 11.725 -7.104 -17.031 1.00 77.00 93 LEU A O 1
ATOM 712 N N . LEU A 1 94 ? 12.196 -7.334 -14.842 1.00 73.81 94 LEU A N 1
ATOM 713 C CA . LEU A 1 94 ? 11.514 -8.611 -14.676 1.00 73.81 94 LEU A CA 1
ATOM 714 C C . LEU A 1 94 ? 10.034 -8.339 -14.400 1.00 73.81 94 LEU A C 1
ATOM 716 O O . LEU A 1 94 ? 9.667 -7.875 -13.322 1.00 73.81 94 LEU A O 1
ATOM 720 N N . CYS A 1 95 ? 9.191 -8.602 -15.392 1.00 68.31 95 CYS A N 1
ATOM 721 C CA . CYS A 1 95 ? 7.742 -8.531 -15.258 1.00 68.31 95 CYS A CA 1
ATOM 722 C C . CYS A 1 95 ? 7.181 -9.945 -15.395 1.00 68.31 95 CYS A C 1
ATOM 724 O O . CYS A 1 95 ? 7.348 -10.569 -16.441 1.00 68.31 95 CYS A O 1
ATOM 726 N N . GLU A 1 96 ? 6.508 -10.451 -14.364 1.00 65.38 96 GLU A N 1
ATOM 727 C CA . GLU A 1 96 ? 5.700 -11.657 -14.523 1.00 65.38 96 GLU A CA 1
ATOM 728 C C . GLU A 1 96 ? 4.455 -11.300 -15.338 1.00 65.38 96 GLU A C 1
ATOM 730 O O . GLU A 1 96 ? 3.739 -10.345 -15.022 1.00 65.38 96 GLU A O 1
ATOM 735 N N . ALA A 1 97 ? 4.201 -12.044 -16.415 1.00 55.47 97 ALA A N 1
ATOM 736 C CA . ALA A 1 97 ? 2.918 -11.970 -17.091 1.00 55.47 97 ALA A CA 1
ATOM 737 C C . ALA A 1 97 ? 1.868 -12.503 -16.113 1.00 55.47 97 ALA A C 1
ATOM 739 O O . ALA A 1 97 ? 1.923 -13.664 -15.715 1.00 55.47 97 ALA A O 1
ATOM 740 N N . THR A 1 98 ? 0.923 -11.659 -15.706 1.00 47.22 98 THR A N 1
ATOM 741 C CA . THR A 1 98 ? -0.225 -12.105 -14.924 1.00 47.22 98 THR A CA 1
ATOM 742 C C . THR A 1 98 ? -1.078 -13.014 -15.806 1.00 47.22 98 THR A C 1
ATOM 744 O O . THR A 1 98 ? -1.927 -12.555 -16.570 1.00 47.22 98 THR A O 1
ATOM 747 N N . THR A 1 99 ? -0.839 -14.325 -15.745 1.00 41.53 99 THR A N 1
ATOM 748 C CA . THR A 1 99 ? -1.825 -15.310 -16.197 1.00 41.53 99 THR A CA 1
ATOM 749 C C . THR A 1 99 ? -3.086 -15.091 -15.372 1.00 41.53 99 THR A C 1
ATOM 751 O O . THR A 1 99 ? -3.043 -15.167 -14.143 1.00 41.53 99 THR A O 1
ATOM 754 N N . LYS A 1 100 ? -4.155 -14.702 -16.072 1.00 37.28 100 LYS A N 1
ATOM 755 C CA . LYS A 1 100 ? -5.500 -14.507 -15.527 1.00 37.28 100 LYS A CA 1
ATOM 756 C C . LYS A 1 100 ? -6.024 -15.771 -14.861 1.00 37.28 100 LYS A C 1
ATOM 758 O O . LYS A 1 100 ? -5.727 -16.863 -15.392 1.00 37.28 100 LYS A O 1
#

Radius of gyration: 16.7 Å; chains: 1; bounding box: 41×30×36 Å

pLDDT: mean 88.3, std 11.13, range [37.28, 96.44]

Sequence (100 aa):
MKGLTCIQAMPLCPGCRKGGGDANCKIRICALSKGVLDCSQCSQLAACKNFEELEKSHPKIKEGLIEIKNKGQAMLIRKWMDELKVKWPHCVLLCEATTK

Foldseek 3Di:
DVVVVVVVPDDDQPDLQSCGDDNPQPVSVVCVVVVHPDLLPDPCLVVDPSCVVVCVVVVCPSVVSVVCNPQNPVNVVVVVVVVCCVVPVPDDDDDDDPPD